Protein AF-A0A1I4FUQ0-F1 (afdb_monomer)

Solvent-accessible surface area (backbone atoms only — not comparable to full-atom values): 4012 Å² total; per-residue (Å²): 113,67,42,77,72,69,45,49,90,76,58,83,61,83,53,91,63,41,52,61,55,50,52,51,51,50,51,53,54,50,48,40,69,70,66,43,84,83,64,72,87,72,54,73,64,54,53,52,51,48,41,72,73,32,68,66,57,38,32,48,65,68,66,76,100

Organism: NCBI:txid170623

Sequence (65 aa):
CLDVVFADDQMRARTAHAAHNLATLKRLTLNLLRLDPSQRKGSLKTRRLIANTSDEYRAELLGLK

Structure (mmCIF, N/CA/C/O backbone):
data_AF-A0A1I4FUQ0-F1
#
_entry.id   AF-A0A1I4FUQ0-F1
#
loop_
_atom_site.group_PDB
_atom_site.id
_atom_site.type_symbol
_atom_site.label_atom_id
_atom_site.label_alt_id
_atom_site.label_comp_id
_atom_site.label_asym_id
_atom_site.label_entity_id
_atom_site.label_seq_id
_atom_site.pdbx_PDB_ins_code
_atom_site.Cartn_x
_atom_site.Cartn_y
_atom_site.Cartn_z
_atom_site.occupancy
_atom_site.B_iso_or_equiv
_atom_site.auth_seq_id
_atom_site.auth_comp_id
_atom_site.auth_asym_id
_atom_site.auth_atom_id
_atom_site.pdbx_PDB_model_num
ATOM 1 N N . CYS A 1 1 ? 1.503 14.155 -6.225 1.00 58.16 1 CYS A N 1
ATOM 2 C CA . CYS A 1 1 ? 1.036 13.732 -4.868 1.00 58.16 1 CYS A CA 1
ATOM 3 C C . CYS A 1 1 ? 1.142 12.213 -4.669 1.00 58.16 1 CYS A C 1
ATOM 5 O O . CYS A 1 1 ? 1.374 11.779 -3.547 1.00 58.16 1 CYS A O 1
ATOM 7 N N . LEU A 1 2 ? 1.027 11.407 -5.737 1.00 59.53 2 LEU A N 1
ATOM 8 C CA . LEU A 1 2 ? 1.445 9.995 -5.724 1.00 59.53 2 LEU A CA 1
ATOM 9 C C . LEU A 1 2 ? 2.935 9.850 -5.376 1.00 59.53 2 LEU A C 1
ATOM 11 O O . LEU A 1 2 ? 3.276 9.022 -4.535 1.00 59.53 2 LEU A O 1
ATOM 15 N N . ASP A 1 3 ? 3.770 10.737 -5.917 1.00 58.84 3 ASP A N 1
ATOM 16 C CA . ASP A 1 3 ? 5.235 10.658 -5.822 1.00 58.84 3 ASP A CA 1
ATOM 17 C C . ASP A 1 3 ? 5.745 10.780 -4.384 1.00 58.84 3 ASP A C 1
ATOM 19 O O . ASP A 1 3 ? 6.608 10.022 -3.963 1.00 58.84 3 ASP A O 1
ATOM 23 N N . VAL A 1 4 ? 5.133 11.653 -3.578 1.00 65.06 4 VAL A N 1
ATOM 24 C CA . VAL A 1 4 ? 5.506 11.854 -2.165 1.00 65.06 4 VAL A CA 1
ATOM 25 C C . VAL A 1 4 ? 5.022 10.703 -1.282 1.00 65.06 4 VAL A C 1
ATOM 27 O O . VAL A 1 4 ? 5.692 10.310 -0.328 1.00 65.06 4 VAL A O 1
ATOM 30 N N . VAL A 1 5 ? 3.848 10.139 -1.583 1.00 67.81 5 VAL A N 1
ATOM 31 C CA . VAL A 1 5 ? 3.293 9.037 -0.789 1.00 67.81 5 VAL A CA 1
ATOM 32 C C . VAL A 1 5 ? 4.076 7.754 -1.063 1.00 67.81 5 VAL A C 1
ATOM 34 O O . VAL A 1 5 ? 4.404 7.037 -0.118 1.00 67.81 5 VAL A O 1
ATOM 37 N N . PHE A 1 6 ? 4.402 7.457 -2.322 1.00 70.19 6 PHE A N 1
ATOM 38 C CA . PHE A 1 6 ? 5.019 6.195 -2.754 1.00 70.19 6 PHE A CA 1
ATOM 39 C C . PHE A 1 6 ? 6.506 6.285 -3.129 1.00 70.19 6 PHE A C 1
ATOM 41 O O . PHE A 1 6 ? 7.074 5.264 -3.512 1.00 70.19 6 PHE A O 1
ATOM 48 N N . ALA A 1 7 ? 7.139 7.448 -2.940 1.00 74.25 7 ALA A N 1
ATOM 49 C CA . ALA A 1 7 ? 8.543 7.702 -3.271 1.00 74.25 7 ALA A CA 1
ATOM 50 C C . ALA A 1 7 ? 8.882 7.348 -4.735 1.00 74.25 7 ALA A C 1
ATOM 52 O O . ALA A 1 7 ? 9.907 6.721 -5.009 1.00 74.25 7 ALA A O 1
ATOM 53 N N . ASP A 1 8 ? 8.007 7.727 -5.676 1.00 70.44 8 ASP A N 1
ATOM 54 C CA . ASP A 1 8 ? 8.129 7.361 -7.098 1.00 70.44 8 ASP A CA 1
ATOM 55 C C . ASP A 1 8 ? 9.436 7.858 -7.717 1.00 70.44 8 ASP A C 1
ATOM 57 O O . ASP A 1 8 ? 10.030 7.127 -8.506 1.00 70.44 8 ASP A O 1
ATOM 61 N N . ASP A 1 9 ? 9.940 9.017 -7.282 1.00 74.00 9 ASP A N 1
ATOM 62 C CA . ASP A 1 9 ? 11.220 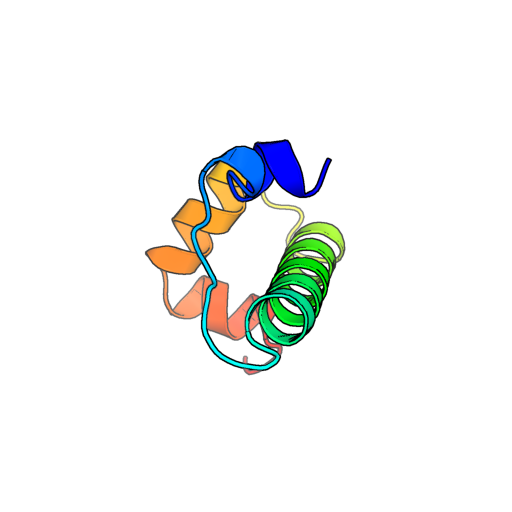9.579 -7.741 1.00 74.00 9 ASP A CA 1
ATOM 63 C C . ASP A 1 9 ? 12.409 8.630 -7.518 1.00 74.00 9 ASP A C 1
ATOM 65 O O . ASP A 1 9 ? 13.392 8.660 -8.259 1.00 74.00 9 ASP A O 1
ATOM 69 N N . GLN A 1 10 ? 12.336 7.760 -6.506 1.00 70.81 10 GLN A N 1
ATOM 70 C CA . GLN A 1 10 ? 13.398 6.802 -6.183 1.00 70.81 10 GLN A CA 1
ATOM 71 C C . GLN A 1 10 ? 13.163 5.417 -6.804 1.00 70.81 10 GLN A C 1
ATOM 73 O O . GLN A 1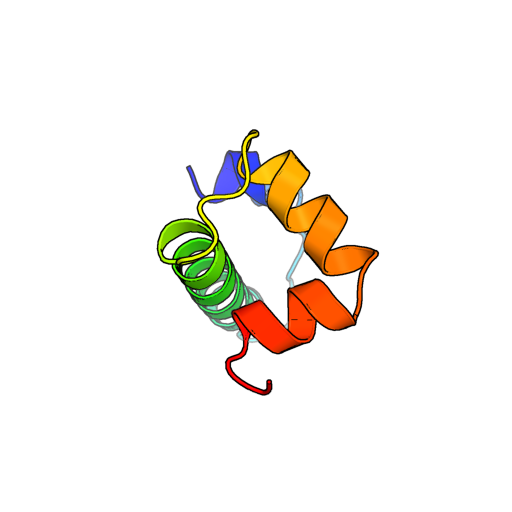 10 ? 14.018 4.531 -6.707 1.00 70.81 10 GLN A O 1
ATOM 78 N N . MET A 1 11 ? 12.017 5.197 -7.448 1.00 76.25 11 MET A N 1
ATOM 79 C CA . MET A 1 11 ? 11.607 3.880 -7.907 1.00 76.25 11 MET A CA 1
ATOM 80 C C . MET A 1 11 ? 12.256 3.503 -9.243 1.00 76.25 11 MET A C 1
ATOM 82 O O . MET A 1 11 ? 11.982 4.083 -10.289 1.00 76.25 11 MET A O 1
ATOM 86 N N . ARG A 1 12 ? 13.073 2.445 -9.236 1.00 77.69 12 ARG A N 1
ATOM 87 C CA . ARG A 1 12 ? 13.713 1.900 -10.447 1.00 77.69 12 ARG A CA 1
ATOM 88 C C . ARG A 1 12 ? 12.929 0.719 -11.027 1.00 77.69 12 ARG A C 1
ATOM 90 O O . ARG A 1 12 ? 13.425 -0.402 -11.062 1.00 77.69 12 ARG A O 1
ATOM 97 N N . ALA A 1 13 ? 11.714 0.967 -11.510 1.00 80.00 13 ALA A N 1
ATOM 98 C CA . ALA A 1 13 ? 10.957 -0.022 -12.283 1.00 80.00 13 ALA A CA 1
ATOM 99 C C . ALA A 1 13 ? 11.453 -0.029 -13.743 1.00 80.00 13 ALA A C 1
ATOM 101 O O . ALA A 1 13 ? 11.018 0.78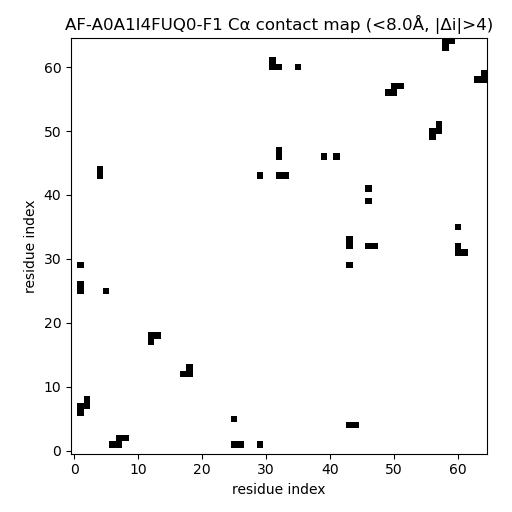3 -14.552 1.00 80.00 13 ALA A O 1
ATOM 102 N N . ARG A 1 14 ? 12.418 -0.903 -14.066 1.00 78.75 14 ARG A N 1
ATOM 103 C CA . ARG A 1 14 ? 13.129 -0.911 -15.368 1.00 78.75 14 ARG A CA 1
ATOM 104 C C . ARG A 1 14 ? 12.744 -2.059 -16.306 1.00 78.75 14 ARG A C 1
ATOM 106 O O . ARG A 1 14 ? 13.369 -2.233 -17.345 1.00 78.75 14 ARG A O 1
ATOM 113 N N . THR A 1 15 ? 11.745 -2.855 -15.943 1.00 84.56 15 THR A N 1
ATOM 114 C CA . THR A 1 15 ? 11.340 -4.046 -16.696 1.00 84.56 15 THR A CA 1
ATOM 115 C C . THR A 1 15 ? 10.008 -3.820 -17.407 1.00 84.56 15 THR A C 1
ATOM 117 O O . THR A 1 15 ? 8.989 -3.594 -16.761 1.00 84.56 15 THR A O 1
ATOM 120 N N . ALA A 1 16 ? 10.001 -3.912 -18.741 1.00 85.25 16 ALA A N 1
ATOM 121 C CA . ALA A 1 16 ? 8.789 -3.881 -19.569 1.00 85.25 16 ALA A CA 1
ATOM 122 C C . ALA A 1 16 ? 7.785 -2.7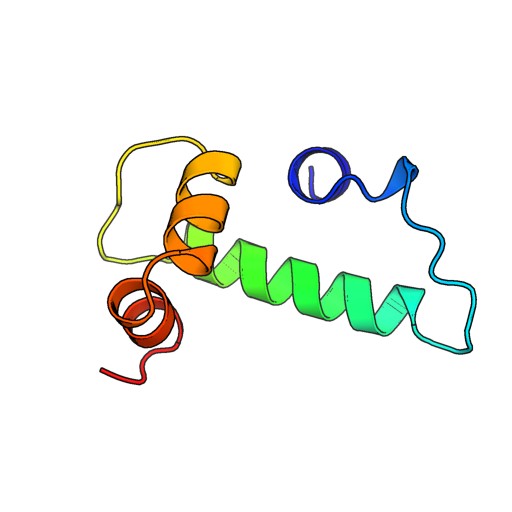76 -19.150 1.00 85.25 16 ALA A C 1
ATOM 124 O O . ALA A 1 16 ? 8.150 -1.609 -19.022 1.00 85.25 16 ALA A O 1
ATOM 125 N N . HIS A 1 17 ? 6.523 -3.141 -18.896 1.00 84.44 17 HIS A N 1
ATOM 126 C CA . HIS A 1 17 ? 5.454 -2.229 -18.472 1.00 84.44 17 HIS A CA 1
ATOM 127 C C . HIS A 1 17 ? 5.377 -2.017 -16.949 1.00 84.44 17 HIS A C 1
ATOM 129 O O . HIS A 1 17 ? 4.356 -1.544 -16.447 1.00 84.44 17 HIS A O 1
ATOM 135 N N . ALA A 1 18 ? 6.429 -2.349 -16.189 1.00 85.38 18 ALA A N 1
ATOM 136 C CA . ALA A 1 18 ? 6.408 -2.274 -14.727 1.00 85.38 18 ALA A CA 1
ATOM 137 C C . ALA A 1 18 ? 6.055 -0.873 -14.213 1.00 85.38 18 ALA A C 1
ATOM 139 O O . ALA A 1 18 ? 5.261 -0.761 -13.285 1.00 85.38 18 ALA A O 1
ATOM 140 N N . ALA A 1 19 ? 6.573 0.192 -14.835 1.00 84.38 19 ALA A N 1
ATOM 141 C CA . ALA A 1 19 ? 6.256 1.564 -14.438 1.00 84.38 19 ALA A CA 1
ATOM 142 C C . ALA A 1 19 ? 4.751 1.868 -14.551 1.00 84.38 19 ALA A C 1
ATOM 144 O O . ALA A 1 19 ? 4.147 2.380 -13.608 1.00 84.38 19 ALA A O 1
ATOM 145 N N . HIS A 1 20 ? 4.131 1.496 -15.675 1.00 86.56 20 HIS A N 1
ATOM 146 C CA . HIS A 1 20 ? 2.702 1.705 -15.900 1.00 86.56 20 HIS A CA 1
ATOM 147 C C . HIS A 1 20 ? 1.849 0.865 -14.943 1.00 86.56 20 HIS A C 1
ATOM 149 O O . HIS A 1 20 ? 0.974 1.399 -14.259 1.00 86.56 20 HIS A O 1
ATOM 155 N N . ASN A 1 21 ? 2.142 -0.433 -14.841 1.00 89.12 21 ASN A N 1
ATOM 156 C CA . ASN A 1 21 ? 1.398 -1.353 -13.980 1.00 89.12 21 ASN A CA 1
ATOM 157 C C . ASN A 1 21 ? 1.456 -0.901 -12.519 1.00 89.12 21 ASN A C 1
ATOM 159 O O . ASN A 1 21 ? 0.441 -0.850 -11.824 1.00 89.12 21 ASN A O 1
ATOM 163 N N . LEU A 1 22 ? 2.639 -0.499 -12.063 1.00 88.50 22 LEU A N 1
ATOM 164 C CA . LEU A 1 22 ? 2.854 -0.068 -10.694 1.00 88.50 22 LEU A CA 1
ATOM 165 C C . LEU A 1 22 ? 2.206 1.293 -10.408 1.00 88.50 22 LEU A C 1
ATOM 167 O O . LEU A 1 22 ? 1.644 1.478 -9.331 1.00 88.50 22 LEU A O 1
ATOM 171 N N . ALA A 1 23 ? 2.188 2.218 -11.372 1.00 88.88 23 ALA A N 1
ATOM 172 C CA . ALA A 1 23 ? 1.425 3.460 -11.255 1.00 88.88 23 ALA A CA 1
ATOM 173 C C . ALA A 1 23 ? -0.085 3.198 -11.108 1.00 88.88 23 ALA A C 1
ATOM 175 O O . ALA A 1 23 ? -0.756 3.859 -10.311 1.00 88.88 23 ALA A O 1
ATOM 176 N N . THR A 1 24 ? -0.622 2.214 -11.835 1.00 91.31 24 THR A N 1
ATOM 177 C CA . THR A 1 24 ? -2.025 1.790 -11.713 1.00 91.31 24 THR A CA 1
ATOM 178 C C . THR A 1 24 ? -2.312 1.199 -10.334 1.00 91.31 24 THR A C 1
ATOM 180 O O . THR A 1 24 ? -3.254 1.642 -9.676 1.00 91.31 24 THR A O 1
ATOM 183 N N . LEU A 1 25 ? -1.462 0.293 -9.839 1.00 91.12 25 LEU A N 1
ATOM 184 C CA . LEU A 1 25 ? -1.602 -0.277 -8.493 1.00 91.12 25 LEU A CA 1
ATOM 185 C C . LEU A 1 25 ? -1.559 0.800 -7.402 1.00 91.12 25 LEU A C 1
ATOM 187 O O . LEU A 1 25 ? -2.421 0.827 -6.529 1.00 91.12 25 LEU A O 1
ATOM 191 N N . LYS A 1 26 ? -0.618 1.746 -7.482 1.00 90.44 26 LYS A N 1
ATOM 192 C CA . LYS A 1 26 ? -0.532 2.856 -6.520 1.00 90.44 26 LYS A CA 1
ATOM 193 C C . LYS A 1 26 ? -1.777 3.731 -6.530 1.00 90.44 26 LYS A C 1
ATOM 195 O O . LYS A 1 26 ? -2.228 4.150 -5.465 1.00 90.44 26 LYS A O 1
ATOM 200 N N . ARG A 1 27 ? -2.347 4.004 -7.711 1.00 91.75 27 ARG A N 1
ATOM 201 C CA . ARG A 1 27 ? -3.620 4.730 -7.834 1.00 91.75 27 ARG A CA 1
ATOM 202 C C . ARG A 1 27 ? -4.754 3.983 -7.141 1.00 91.75 27 ARG A C 1
ATOM 204 O O . ARG A 1 27 ? -5.492 4.607 -6.385 1.00 91.75 27 ARG A O 1
ATOM 211 N N . LEU A 1 28 ? -4.855 2.670 -7.352 1.00 92.31 28 LEU A N 1
ATOM 212 C CA . LEU A 1 28 ? -5.851 1.832 -6.682 1.00 92.31 28 LEU A CA 1
ATOM 213 C C . LEU A 1 28 ? -5.678 1.896 -5.161 1.00 92.31 28 LEU A C 1
ATOM 215 O O . LEU A 1 28 ? -6.614 2.268 -4.462 1.00 92.31 28 LEU A O 1
ATOM 219 N N . THR A 1 29 ? -4.469 1.655 -4.646 1.00 91.62 29 THR A N 1
ATOM 220 C CA . THR A 1 29 ? -4.186 1.732 -3.203 1.00 91.62 29 THR A CA 1
ATOM 221 C C . THR A 1 29 ? -4.508 3.109 -2.618 1.00 91.62 29 THR A C 1
ATOM 223 O O . THR A 1 29 ? -5.088 3.202 -1.539 1.00 91.62 29 THR A O 1
ATOM 226 N N . LEU A 1 30 ? -4.159 4.195 -3.315 1.00 91.62 30 LEU A N 1
ATOM 227 C CA . LEU A 1 30 ? -4.460 5.555 -2.864 1.00 91.62 30 LEU A CA 1
ATOM 228 C C . LEU A 1 30 ? -5.973 5.797 -2.783 1.00 91.62 30 LEU A C 1
ATOM 230 O O . LEU A 1 30 ? -6.438 6.418 -1.829 1.00 91.62 30 LEU A O 1
ATOM 234 N N . ASN A 1 31 ? -6.727 5.319 -3.772 1.00 91.94 31 ASN A N 1
ATOM 235 C CA . ASN A 1 31 ? -8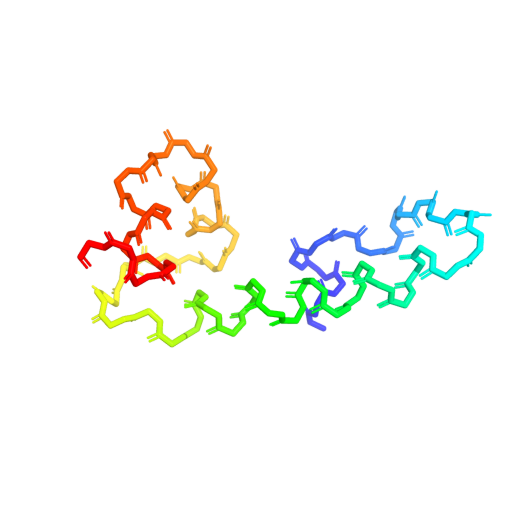.177 5.464 -3.803 1.00 91.94 31 ASN A CA 1
ATOM 236 C C . ASN A 1 31 ? -8.846 4.655 -2.690 1.00 91.94 31 ASN A C 1
ATOM 238 O O . ASN A 1 31 ? -9.692 5.211 -1.998 1.00 91.94 31 ASN A O 1
ATOM 242 N N . LEU A 1 32 ? -8.410 3.414 -2.445 1.00 91.12 32 LEU A N 1
ATOM 243 C CA . LEU A 1 32 ? -8.901 2.599 -1.326 1.00 91.12 32 LEU A CA 1
ATOM 244 C C . LEU A 1 32 ? -8.689 3.307 0.017 1.00 91.12 32 LEU A C 1
ATOM 246 O O . LEU A 1 32 ? -9.615 3.445 0.805 1.00 91.12 32 LEU A O 1
ATOM 250 N N . LEU A 1 33 ? -7.493 3.857 0.248 1.00 90.25 33 LEU A N 1
ATOM 251 C CA . LEU A 1 33 ? -7.195 4.594 1.480 1.00 90.25 33 LEU A CA 1
ATOM 252 C C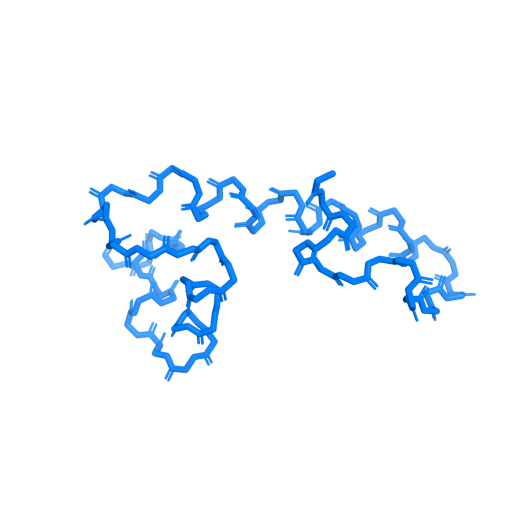 . LEU A 1 33 ? -7.972 5.914 1.601 1.00 90.25 33 LEU A C 1
ATOM 254 O O . LEU A 1 33 ? -8.205 6.389 2.710 1.00 90.25 33 LEU A O 1
ATOM 258 N N . ARG A 1 34 ? -8.337 6.551 0.484 1.00 88.94 34 ARG A N 1
ATOM 259 C CA . ARG A 1 34 ? -9.120 7.799 0.478 1.00 88.94 34 ARG A CA 1
ATOM 260 C C . ARG A 1 34 ? -10.609 7.560 0.700 1.00 88.94 34 ARG A C 1
ATOM 262 O O . ARG A 1 34 ? -11.242 8.392 1.339 1.00 88.94 34 ARG A O 1
ATOM 269 N N . LEU A 1 35 ? -11.133 6.460 0.167 1.00 89.25 35 LEU A N 1
ATOM 270 C CA . LEU A 1 35 ? -12.542 6.073 0.248 1.00 89.25 35 LEU A CA 1
ATOM 271 C C . LEU A 1 35 ? -12.857 5.204 1.472 1.00 89.25 35 LEU A C 1
ATOM 273 O O . LEU A 1 35 ? -14.006 4.819 1.652 1.00 89.25 35 LEU A O 1
ATOM 277 N N . ASP A 1 36 ? -11.856 4.916 2.305 1.00 86.50 36 ASP A N 1
ATOM 278 C CA . ASP A 1 36 ? -11.994 4.156 3.545 1.00 86.50 36 ASP A CA 1
ATOM 279 C C . ASP A 1 36 ? -13.153 4.696 4.421 1.00 86.50 36 ASP A C 1
ATOM 281 O O . ASP A 1 36 ? -13.069 5.820 4.940 1.00 86.50 36 ASP A O 1
ATOM 285 N N . PRO A 1 37 ? -14.234 3.913 4.614 1.00 78.06 37 PRO A N 1
ATOM 286 C CA . PRO A 1 37 ? -15.407 4.342 5.370 1.00 78.06 37 PRO A CA 1
ATOM 287 C C . PRO A 1 37 ? -15.138 4.423 6.875 1.00 78.06 37 PRO A C 1
ATOM 289 O O . PRO A 1 37 ? -15.829 5.159 7.574 1.00 78.06 37 PRO A O 1
ATOM 292 N N . SER A 1 38 ? -14.107 3.733 7.381 1.00 77.75 38 SER A N 1
ATOM 293 C CA . SER A 1 38 ? -13.734 3.770 8.800 1.00 77.75 38 SER A CA 1
ATOM 294 C C . SER A 1 38 ? -13.150 5.124 9.233 1.00 77.75 38 SER A C 1
ATOM 296 O O . SER A 1 38 ? -12.995 5.370 10.430 1.00 77.75 38 SER A O 1
ATOM 298 N N . GLN A 1 39 ? -12.831 6.010 8.272 1.00 71.12 39 GLN A N 1
ATOM 299 C CA . GLN A 1 39 ? -12.290 7.360 8.487 1.00 71.12 39 GLN A CA 1
ATOM 300 C C . GLN A 1 39 ? -11.160 7.386 9.533 1.00 71.12 39 GLN A C 1
ATOM 302 O O . GLN A 1 39 ? -11.083 8.282 10.381 1.00 71.12 39 GLN A O 1
ATOM 307 N N . ARG A 1 40 ? -10.259 6.388 9.485 1.00 77.50 40 ARG A N 1
ATOM 308 C CA . ARG A 1 40 ? -9.121 6.300 10.411 1.00 77.50 40 ARG A CA 1
ATOM 309 C C . ARG A 1 40 ? -8.319 7.600 10.404 1.00 77.50 40 ARG A C 1
ATOM 311 O O . ARG A 1 40 ? -7.869 8.080 9.361 1.00 77.50 40 ARG A O 1
ATOM 318 N N . LYS A 1 41 ? -8.101 8.156 11.598 1.00 79.56 41 LYS A N 1
ATOM 319 C CA . LYS A 1 41 ? -7.321 9.384 11.781 1.00 79.56 41 LYS A CA 1
ATOM 320 C C . LYS A 1 41 ? -5.866 9.161 11.361 1.00 79.56 41 LYS A C 1
ATOM 322 O O . LYS A 1 41 ? -5.278 8.118 11.639 1.00 79.56 41 LYS A O 1
ATOM 327 N N . GLY A 1 42 ? -5.272 10.175 10.737 1.00 83.75 42 GLY A N 1
ATOM 328 C CA . GLY A 1 42 ? -3.850 10.202 10.400 1.00 83.75 42 GLY A CA 1
ATOM 329 C C . GLY A 1 42 ? -3.556 10.411 8.915 1.00 83.75 42 GLY A C 1
ATOM 330 O O . GLY A 1 42 ? -4.434 10.404 8.048 1.00 83.75 42 GLY A O 1
ATOM 331 N N . SER A 1 43 ? -2.271 10.613 8.622 1.00 88.25 43 SER A N 1
ATOM 332 C CA . SER A 1 43 ? -1.795 10.830 7.255 1.00 88.25 43 SER A CA 1
ATOM 333 C C . SER A 1 43 ? -2.019 9.592 6.373 1.00 88.25 43 SER A C 1
ATOM 335 O O . SER A 1 43 ? -2.079 8.463 6.867 1.00 88.25 43 SER A O 1
ATOM 337 N N . LEU A 1 44 ? -2.082 9.775 5.049 1.00 88.12 44 LEU A N 1
ATOM 338 C CA . LEU A 1 44 ? -2.146 8.651 4.098 1.00 88.12 44 LEU A CA 1
ATOM 339 C C . LEU A 1 44 ? -0.955 7.690 4.255 1.00 88.12 44 LEU A C 1
ATOM 341 O O . LEU A 1 44 ? -1.113 6.482 4.103 1.00 88.12 44 LEU A O 1
ATOM 345 N N . LYS A 1 45 ? 0.224 8.213 4.620 1.00 87.62 45 LYS A N 1
ATOM 346 C CA . LYS A 1 45 ? 1.419 7.410 4.911 1.00 87.62 45 LYS A CA 1
ATOM 347 C C . LYS A 1 45 ? 1.198 6.499 6.121 1.00 87.62 45 LYS A C 1
ATOM 349 O O . LYS A 1 45 ? 1.521 5.318 6.053 1.00 87.62 45 LYS A O 1
ATOM 354 N N . THR A 1 46 ? 0.627 7.037 7.199 1.00 89.69 46 THR A N 1
ATOM 355 C CA . THR A 1 46 ? 0.321 6.286 8.426 1.00 89.69 46 THR A CA 1
ATOM 356 C C . THR A 1 46 ? -0.726 5.212 8.159 1.00 89.69 46 THR A C 1
ATOM 358 O O . THR A 1 46 ? -0.512 4.059 8.516 1.00 89.69 46 THR A O 1
ATOM 361 N N . ARG A 1 47 ? -1.818 5.554 7.466 1.00 90.44 47 ARG A N 1
ATOM 362 C CA . ARG A 1 47 ? -2.864 4.583 7.111 1.00 90.44 47 ARG A CA 1
ATOM 363 C C . ARG A 1 47 ? -2.329 3.451 6.237 1.00 90.44 47 ARG A C 1
ATOM 365 O O . ARG A 1 47 ? -2.605 2.291 6.518 1.00 90.44 47 ARG A O 1
ATOM 372 N N . ARG A 1 48 ? -1.478 3.758 5.251 1.00 90.94 48 ARG A N 1
ATOM 373 C CA . ARG A 1 48 ? -0.794 2.728 4.454 1.00 90.94 48 ARG A CA 1
ATOM 374 C C . ARG A 1 48 ? 0.087 1.821 5.314 1.00 90.94 48 ARG A C 1
ATOM 376 O O . ARG A 1 48 ? 0.092 0.616 5.096 1.00 90.94 48 ARG A O 1
ATOM 383 N N . LEU A 1 49 ? 0.837 2.385 6.264 1.00 90.50 49 LEU A N 1
ATOM 384 C CA . LEU A 1 49 ? 1.678 1.591 7.160 1.00 90.50 49 LEU A CA 1
ATOM 385 C C . LEU A 1 49 ? 0.832 0.640 8.016 1.00 90.50 49 LEU A C 1
ATOM 387 O O . LEU A 1 49 ? 1.172 -0.530 8.112 1.00 90.50 49 LEU A O 1
ATOM 391 N N . ILE A 1 50 ? -0.298 1.110 8.553 1.00 90.81 50 ILE A N 1
ATOM 392 C CA . ILE A 1 50 ? -1.223 0.269 9.327 1.00 90.81 50 ILE A CA 1
ATOM 393 C C . ILE A 1 50 ? -1.804 -0.849 8.453 1.00 90.81 50 ILE A C 1
ATOM 395 O O . ILE A 1 50 ? -1.847 -1.993 8.889 1.00 90.81 50 ILE A O 1
ATOM 399 N N . ALA A 1 51 ? -2.201 -0.554 7.210 1.00 91.00 51 ALA A N 1
ATOM 400 C CA . ALA A 1 51 ? -2.690 -1.569 6.269 1.00 91.00 51 ALA A CA 1
ATOM 401 C C . ALA A 1 51 ? -1.617 -2.610 5.904 1.00 91.00 51 ALA A C 1
ATOM 403 O O . ALA A 1 51 ? -1.932 -3.755 5.586 1.00 91.00 51 ALA A O 1
ATOM 404 N N . ASN A 1 52 ? -0.339 -2.232 5.969 1.00 91.06 52 ASN A N 1
ATOM 405 C CA . ASN A 1 52 ? 0.771 -3.162 5.791 1.00 91.06 52 ASN A CA 1
ATOM 406 C C . ASN A 1 52 ? 0.986 -4.069 7.016 1.00 91.06 52 ASN A C 1
ATOM 408 O O . ASN A 1 52 ? 1.495 -5.170 6.857 1.00 91.06 52 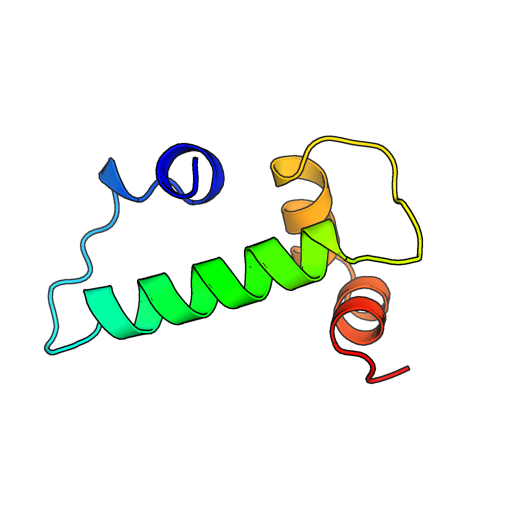ASN A O 1
ATOM 412 N N . THR A 1 53 ? 0.625 -3.621 8.223 1.00 93.38 53 THR A N 1
ATOM 413 C CA . THR A 1 53 ? 0.885 -4.356 9.475 1.00 93.38 53 THR A CA 1
ATOM 414 C C . THR A 1 53 ? -0.329 -5.081 10.057 1.00 93.38 53 THR A C 1
ATOM 416 O O .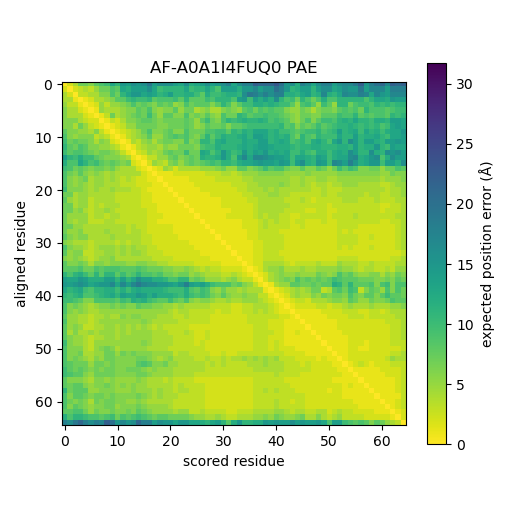 THR A 1 53 ? -0.137 -5.985 10.858 1.00 93.38 53 THR A O 1
ATOM 419 N N . SER A 1 54 ? -1.558 -4.682 9.715 1.00 92.81 54 SER A N 1
ATOM 420 C CA . SER A 1 54 ? -2.797 -5.335 10.165 1.00 92.81 54 SER A CA 1
ATOM 421 C C . SER A 1 54 ? -3.518 -5.960 8.983 1.00 92.81 54 SER A C 1
ATOM 423 O O . SER A 1 54 ? -3.900 -5.278 8.027 1.00 92.81 54 SER A O 1
ATOM 425 N N . ASP A 1 55 ? -3.718 -7.267 9.078 1.00 93.06 55 ASP A N 1
ATOM 426 C CA . ASP A 1 55 ? -4.385 -8.059 8.053 1.00 93.06 55 ASP A CA 1
ATOM 427 C C . ASP A 1 55 ? -5.892 -7.812 8.067 1.00 93.06 55 ASP A C 1
ATOM 429 O O . ASP A 1 55 ? -6.513 -7.757 7.009 1.00 93.06 55 ASP A O 1
ATOM 433 N N . GLU A 1 56 ? -6.464 -7.554 9.244 1.00 92.00 56 GLU A N 1
ATOM 434 C CA . GLU A 1 56 ? -7.872 -7.198 9.412 1.00 92.00 56 GLU A CA 1
ATOM 435 C C . GLU A 1 56 ? -8.182 -5.881 8.706 1.00 92.00 56 GLU A C 1
ATOM 437 O O . GLU A 1 56 ? -9.099 -5.820 7.890 1.00 92.00 56 GLU A O 1
ATOM 442 N N . TYR A 1 57 ? -7.376 -4.842 8.951 1.00 90.25 57 TYR A N 1
ATOM 443 C CA . TYR A 1 57 ? -7.577 -3.548 8.301 1.00 90.25 57 TYR A CA 1
ATOM 444 C C . TYR A 1 57 ? -7.350 -3.634 6.787 1.00 90.25 57 TYR A C 1
ATOM 446 O O . TYR A 1 57 ? -8.048 -2.988 6.006 1.00 90.25 57 TYR A O 1
ATOM 454 N N . ARG A 1 58 ? -6.399 -4.463 6.341 1.00 91.62 58 ARG A N 1
ATOM 455 C CA . ARG A 1 58 ? -6.190 -4.711 4.912 1.00 91.62 58 ARG A CA 1
ATOM 456 C C . ARG A 1 58 ? -7.376 -5.436 4.272 1.00 91.62 58 ARG A C 1
ATOM 458 O O . ARG A 1 58 ? -7.738 -5.092 3.151 1.00 91.62 58 ARG A O 1
ATOM 465 N N . ALA A 1 59 ? -7.982 -6.399 4.964 1.00 91.94 59 ALA A N 1
ATOM 466 C CA . ALA A 1 59 ? -9.167 -7.110 4.493 1.00 91.94 59 ALA A CA 1
ATOM 467 C C . ALA A 1 59 ? -10.396 -6.189 4.408 1.00 91.94 59 ALA A C 1
ATOM 469 O O . ALA A 1 59 ? -11.096 -6.224 3.397 1.00 91.94 59 ALA A O 1
ATOM 470 N N . GLU A 1 60 ? -10.605 -5.320 5.404 1.00 90.94 60 GLU A N 1
ATOM 471 C CA . GLU A 1 60 ? -11.660 -4.290 5.394 1.00 90.94 60 GLU A CA 1
ATOM 472 C C . GLU A 1 60 ? -11.510 -3.341 4.197 1.00 90.94 60 GLU A C 1
ATOM 474 O O . GLU A 1 60 ? -12.461 -3.117 3.453 1.00 90.94 60 GLU A O 1
ATOM 479 N N . LEU A 1 61 ? -10.296 -2.832 3.948 1.00 90.38 61 LEU A N 1
ATOM 480 C CA . LEU A 1 61 ? -10.022 -1.954 2.803 1.00 90.38 61 LEU A CA 1
ATOM 481 C C . LEU A 1 61 ? -10.285 -2.626 1.449 1.00 90.38 61 LEU A C 1
ATOM 483 O O . LEU A 1 61 ? -10.565 -1.936 0.471 1.00 90.38 61 LEU A O 1
ATOM 487 N N . LEU A 1 62 ? -10.161 -3.951 1.377 1.00 91.12 62 LEU A N 1
ATOM 488 C CA . LEU A 1 62 ? -10.417 -4.735 0.169 1.00 91.12 62 LEU A CA 1
ATOM 489 C C . LEU A 1 62 ? -11.872 -5.219 0.060 1.00 91.12 62 LEU A C 1
ATOM 491 O O . LEU A 1 62 ? -12.213 -5.844 -0.942 1.00 91.12 62 LEU A O 1
ATOM 495 N N . GLY A 1 63 ? -12.723 -4.943 1.055 1.00 89.38 63 GLY A N 1
ATOM 496 C CA . GLY A 1 63 ? -14.111 -5.416 1.092 1.00 89.38 63 GLY A CA 1
ATOM 497 C C . GLY A 1 63 ? -14.239 -6.934 1.246 1.00 89.38 63 GLY A C 1
ATOM 498 O O . GLY A 1 63 ? -15.227 -7.517 0.813 1.00 89.38 63 GLY A O 1
ATOM 499 N N . LEU A 1 64 ? -13.222 -7.586 1.816 1.00 87.94 64 LEU A N 1
ATOM 500 C CA . LEU A 1 64 ? -13.202 -9.035 2.056 1.00 87.94 64 LEU A CA 1
ATOM 501 C C . LEU A 1 64 ? -13.826 -9.417 3.408 1.00 87.94 64 LEU A C 1
ATOM 503 O O . LEU A 1 64 ? -13.869 -10.600 3.748 1.00 87.94 64 LEU A O 1
ATOM 507 N N . LYS A 1 65 ? -14.266 -8.425 4.185 1.00 68.56 65 LYS A N 1
ATOM 508 C CA . LYS A 1 65 ? -14.876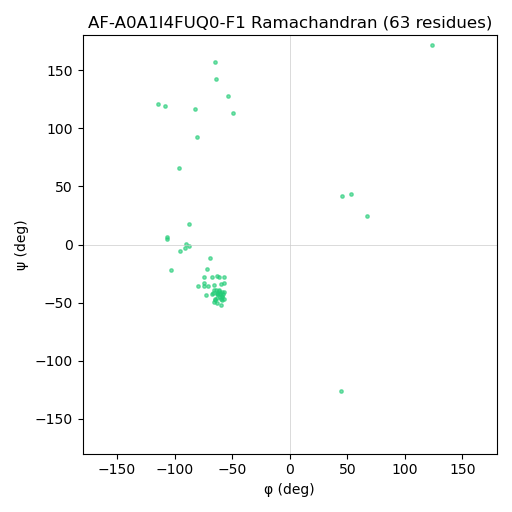 -8.564 5.503 1.00 68.56 65 LYS A CA 1
ATOM 509 C C . LYS A 1 65 ? -16.010 -7.562 5.669 1.00 68.56 65 LYS A C 1
ATOM 511 O O . LYS A 1 65 ? -15.889 -6.462 5.085 1.00 68.56 65 LYS A O 1
#

Radius of gyration: 12.87 Å; Cα contacts (8 Å, |Δi|>4): 31; chains: 1; bounding box: 29×23×31 Å

Foldseek 3Di:
DLCVLVVLVPDDPPDDCSNVVVVVVSVLLLVLLVPQPVCDDDDSNVLVVVCVVDVVSVCSSVVVD

Secondary structure (DSSP, 8-state):
-HHHHHTGGG----STTHHHHHHHHHHHHHHHHHH-TT--SS-HHHHHHHHHH-HHHHHHHTT--

Mean predicted aligned error: 5.5 Å

pLDDT: mean 84.1, std 9.32, range [58.16, 93.38]